Protein AF-A0AA40RTA7-F1 (afdb_monomer_lite)

Secondary structure (DSSP, 8-state):
-----------PPPHHHHHHHHHHHHHHHHHHSS---HHHHHHHHHHHHTT--

Sequence (53 aa):
MKNTTERKVTVTLPAELADRLERAREKAREVSGYRPSLAKVAERYLRIGAGLE

Organism: Stutzerimonas stutzeri (NCBI:txid316)

Structure (mmCIF, N/CA/C/O backbone):
data_AF-A0AA40RTA7-F1
#
_entry.id   AF-A0AA40RTA7-F1
#
loop_
_atom_site.group_PDB
_atom_site.id
_atom_site.type_symbol
_atom_site.label_atom_id
_atom_site.label_alt_id
_atom_site.label_comp_id
_atom_site.label_asym_id
_atom_site.label_entity_id
_atom_site.label_seq_id
_atom_site.pdbx_PDB_ins_code
_atom_site.Cartn_x
_atom_site.Cartn_y
_atom_site.Cartn_z
_atom_site.occupancy
_atom_site.B_iso_or_equiv
_atom_site.auth_seq_id
_atom_site.auth_comp_id
_atom_site.auth_asym_id
_atom_site.auth_atom_id
_atom_site.pdbx_PDB_model_num
ATOM 1 N N . MET A 1 1 ? -32.396 11.093 5.207 1.00 42.59 1 MET A N 1
ATOM 2 C CA . MET A 1 1 ? -31.040 10.573 5.504 1.00 42.59 1 MET A CA 1
ATOM 3 C C . MET A 1 1 ? -30.637 9.668 4.347 1.00 42.59 1 MET A C 1
ATOM 5 O O . MET A 1 1 ? -31.397 8.761 4.034 1.00 42.59 1 MET A O 1
ATOM 9 N N . LYS A 1 2 ? -29.548 9.963 3.621 1.00 52.66 2 LYS A N 1
ATOM 10 C CA . LYS A 1 2 ? -29.125 9.126 2.484 1.00 52.66 2 LYS A CA 1
ATOM 11 C C . LYS A 1 2 ? -28.567 7.809 3.024 1.00 52.66 2 LYS A C 1
ATOM 13 O O . LYS A 1 2 ? -27.596 7.811 3.767 1.00 52.66 2 LYS A O 1
ATOM 18 N N . ASN A 1 3 ? -29.213 6.711 2.650 1.00 53.31 3 ASN A N 1
ATOM 19 C CA . ASN A 1 3 ? -28.799 5.345 2.931 1.00 53.31 3 ASN A CA 1
ATOM 20 C C . ASN A 1 3 ? -27.647 5.010 1.964 1.00 53.31 3 ASN A C 1
ATOM 22 O O . ASN A 1 3 ? -27.867 4.481 0.876 1.00 53.31 3 ASN A O 1
ATOM 26 N N . THR A 1 4 ? -26.427 5.462 2.265 1.00 63.88 4 THR A N 1
ATOM 27 C CA . THR A 1 4 ? -25.246 5.104 1.470 1.00 63.88 4 THR A CA 1
ATOM 28 C C . THR A 1 4 ? -24.831 3.694 1.843 1.00 63.88 4 THR A C 1
ATOM 30 O O . THR A 1 4 ? -23.966 3.494 2.687 1.00 63.88 4 THR A O 1
ATOM 33 N N . THR A 1 5 ? -25.484 2.711 1.225 1.00 67.88 5 THR A N 1
ATOM 34 C CA . THR A 1 5 ? -25.033 1.322 1.252 1.00 67.88 5 THR A CA 1
ATOM 35 C C . THR A 1 5 ? -23.602 1.287 0.726 1.00 67.88 5 THR A C 1
ATOM 37 O O . THR A 1 5 ? -23.355 1.669 -0.422 1.00 67.88 5 THR A O 1
ATOM 40 N N . GLU A 1 6 ? -22.659 0.887 1.576 1.00 73.06 6 GLU A N 1
ATOM 41 C CA . GLU A 1 6 ? -21.255 0.736 1.205 1.00 73.06 6 GLU A CA 1
ATOM 42 C C . GLU A 1 6 ? -21.160 -0.219 0.010 1.00 73.06 6 GLU A C 1
ATOM 44 O O . GLU A 1 6 ? -21.500 -1.400 0.095 1.00 73.06 6 GLU A O 1
ATOM 49 N N . ARG A 1 7 ? -20.750 0.303 -1.150 1.00 76.88 7 ARG A N 1
ATOM 50 C CA . ARG A 1 7 ? -20.575 -0.518 -2.348 1.00 76.88 7 ARG A CA 1
ATOM 51 C C . ARG A 1 7 ? -19.179 -1.111 -2.318 1.00 76.88 7 ARG A C 1
ATOM 53 O O . ARG A 1 7 ? -18.195 -0.391 -2.464 1.00 76.88 7 ARG A O 1
ATOM 60 N N . LYS A 1 8 ? -19.094 -2.432 -2.176 1.00 75.69 8 LYS A N 1
ATOM 61 C CA . LYS A 1 8 ? -17.833 -3.154 -2.351 1.00 75.69 8 LYS A CA 1
ATOM 62 C C . LYS A 1 8 ? -17.457 -3.144 -3.833 1.00 75.69 8 LYS A C 1
ATOM 64 O O . LYS A 1 8 ? -18.098 -3.811 -4.640 1.00 75.69 8 LYS A O 1
ATOM 69 N N . VAL A 1 9 ? -16.416 -2.394 -4.183 1.00 75.06 9 VAL A N 1
ATOM 70 C CA . VAL A 1 9 ? -15.832 -2.373 -5.532 1.00 75.06 9 VAL A CA 1
ATOM 71 C C . VAL A 1 9 ? -14.535 -3.175 -5.508 1.00 75.06 9 VAL A C 1
ATOM 73 O O . VAL A 1 9 ? -13.714 -3.004 -4.610 1.00 75.06 9 VAL A O 1
ATOM 76 N N . THR A 1 10 ? -14.363 -4.071 -6.478 1.00 78.81 10 THR A N 1
ATOM 77 C CA . THR A 1 10 ? -13.119 -4.832 -6.663 1.00 78.81 10 THR A CA 1
ATOM 78 C C . THR A 1 10 ? -12.436 -4.322 -7.923 1.00 78.81 10 THR A C 1
ATOM 80 O O . THR A 1 10 ? -13.082 -4.209 -8.961 1.00 78.81 10 THR A O 1
ATOM 83 N N . VAL A 1 11 ? -11.149 -3.996 -7.827 1.00 75.88 11 VAL A N 1
ATOM 84 C CA . VAL A 1 11 ? -10.333 -3.525 -8.952 1.00 75.88 11 VAL A CA 1
ATOM 85 C C . VAL A 1 11 ? -9.143 -4.454 -9.140 1.00 75.88 11 VAL A C 1
ATOM 87 O O . VAL A 1 11 ? -8.498 -4.848 -8.168 1.00 75.88 11 VAL A O 1
ATOM 90 N N . THR A 1 12 ? -8.854 -4.804 -10.389 1.00 84.19 12 THR A N 1
ATOM 91 C CA . THR A 1 12 ? -7.657 -5.573 -10.736 1.00 84.19 12 THR A CA 1
ATOM 92 C C . THR A 1 12 ? -6.513 -4.605 -10.988 1.00 84.19 12 THR A C 1
ATOM 94 O O . THR A 1 12 ? -6.653 -3.665 -11.768 1.00 84.19 12 TH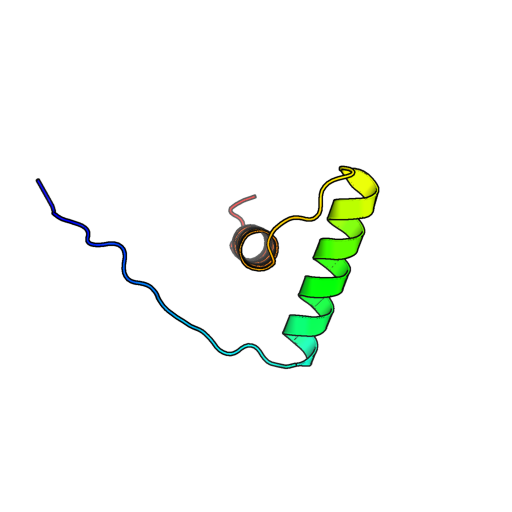R A O 1
ATOM 97 N N . LEU A 1 13 ? -5.380 -4.831 -10.326 1.00 82.44 13 LEU A N 1
ATOM 98 C CA . LEU A 1 13 ? -4.175 -4.027 -10.507 1.00 82.44 13 LEU A CA 1
ATOM 99 C C . LEU A 1 13 ? -3.215 -4.718 -11.487 1.00 82.44 13 LEU A C 1
ATOM 101 O O . LEU A 1 13 ? -3.118 -5.947 -11.467 1.00 8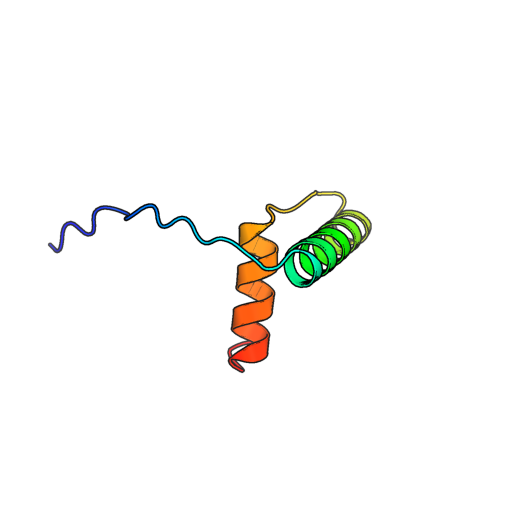2.44 13 LEU A O 1
ATOM 105 N N . PRO A 1 14 ? -2.459 -3.957 -12.298 1.00 91.56 14 PRO A N 1
ATOM 106 C CA . PRO A 1 14 ? -1.309 -4.497 -13.014 1.00 91.56 14 PRO A CA 1
ATOM 107 C C . PRO A 1 14 ? -0.310 -5.139 -12.042 1.00 91.56 14 PRO A C 1
ATOM 109 O O . PRO A 1 14 ? -0.087 -4.615 -10.949 1.00 91.56 14 PRO A O 1
ATOM 112 N N . ALA A 1 15 ? 0.325 -6.241 -12.453 1.00 90.31 15 ALA A N 1
ATOM 113 C CA . ALA A 1 15 ? 1.238 -7.003 -11.595 1.00 90.31 15 ALA A CA 1
ATOM 114 C C . ALA A 1 15 ? 2.388 -6.147 -11.032 1.00 90.31 15 ALA A C 1
ATOM 116 O O . ALA A 1 15 ? 2.686 -6.222 -9.843 1.00 90.31 15 ALA A O 1
ATOM 117 N N . GLU A 1 16 ? 2.977 -5.270 -11.853 1.00 91.50 16 GLU A N 1
ATOM 118 C CA . GLU A 1 16 ? 4.049 -4.364 -11.420 1.00 91.50 16 GLU A CA 1
ATOM 119 C C . GLU A 1 16 ? 3.585 -3.393 -10.320 1.00 91.50 16 GLU A C 1
ATOM 121 O O . GLU A 1 16 ? 4.300 -3.141 -9.348 1.00 91.50 16 GLU A O 1
ATOM 12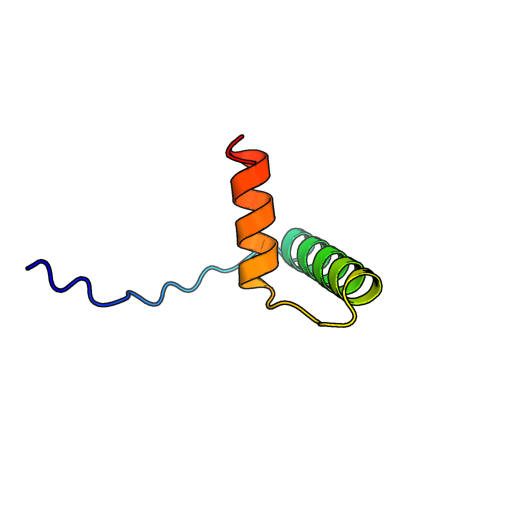6 N N . LEU A 1 17 ? 2.362 -2.868 -10.439 1.00 88.44 17 LEU A N 1
ATOM 127 C CA . LEU A 1 17 ? 1.799 -1.963 -9.441 1.00 88.44 17 LEU A CA 1
ATOM 128 C C . LEU A 1 17 ? 1.496 -2.701 -8.132 1.00 88.44 17 LEU A C 1
ATOM 130 O O . LEU A 1 17 ? 1.775 -2.174 -7.056 1.00 88.44 17 LEU A O 1
ATOM 134 N N . ALA A 1 18 ? 0.960 -3.921 -8.216 1.00 89.12 18 ALA A N 1
ATOM 135 C CA . ALA A 1 18 ? 0.715 -4.754 -7.043 1.00 89.12 18 ALA A CA 1
ATOM 136 C C . ALA A 1 18 ? 2.017 -5.047 -6.278 1.00 89.12 18 ALA A C 1
ATOM 138 O O . ALA A 1 18 ? 2.057 -4.901 -5.056 1.00 89.12 18 ALA A O 1
ATOM 139 N N . ASP A 1 19 ? 3.094 -5.369 -6.996 1.00 93.12 19 ASP A N 1
ATOM 140 C CA . ASP A 1 19 ? 4.412 -5.625 -6.414 1.00 93.12 19 ASP A CA 1
ATOM 141 C C . ASP A 1 19 ? 4.993 -4.374 -5.727 1.00 93.12 19 ASP A C 1
ATOM 143 O O . ASP A 1 19 ? 5.432 -4.428 -4.575 1.00 93.12 19 ASP A O 1
ATOM 147 N N . ARG A 1 20 ? 4.898 -3.204 -6.373 1.00 92.44 20 ARG A N 1
ATOM 148 C CA . ARG A 1 20 ? 5.305 -1.920 -5.775 1.00 92.44 20 ARG A CA 1
ATOM 149 C C . ARG A 1 20 ? 4.552 -1.607 -4.481 1.00 92.44 20 ARG A C 1
ATOM 151 O O . ARG A 1 20 ? 5.168 -1.167 -3.508 1.00 92.44 20 ARG A O 1
ATOM 158 N N . LEU A 1 21 ? 3.239 -1.840 -4.455 1.00 92.56 21 LEU A N 1
ATOM 159 C CA . LEU A 1 21 ? 2.412 -1.622 -3.265 1.00 92.56 21 LEU A CA 1
ATOM 160 C C . LEU A 1 21 ? 2.757 -2.602 -2.136 1.00 92.56 21 LEU A C 1
ATOM 162 O O . LEU A 1 21 ? 2.760 -2.207 -0.970 1.00 92.56 21 LEU A O 1
ATOM 166 N N . GLU A 1 22 ? 3.089 -3.853 -2.457 1.00 93.81 22 GLU A N 1
ATOM 167 C CA . GLU A 1 22 ? 3.516 -4.843 -1.464 1.00 93.81 22 GLU A CA 1
ATOM 168 C C . GLU A 1 22 ? 4.877 -4.474 -0.847 1.00 93.81 22 GLU A C 1
ATOM 170 O O . GLU A 1 22 ? 5.026 -4.514 0.375 1.00 93.81 22 GLU A O 1
ATOM 175 N N . ARG A 1 23 ? 5.840 -3.982 -1.639 1.00 94.38 23 ARG A N 1
ATOM 176 C CA . ARG A 1 23 ? 7.107 -3.449 -1.097 1.00 94.38 23 ARG A CA 1
ATOM 177 C C . ARG A 1 23 ? 6.882 -2.251 -0.175 1.00 94.38 23 ARG A C 1
ATOM 179 O O . ARG A 1 23 ? 7.495 -2.153 0.885 1.00 94.38 23 ARG A O 1
ATOM 186 N N . ALA A 1 24 ? 5.988 -1.338 -0.555 1.00 92.00 24 ALA A N 1
ATOM 187 C CA . ALA A 1 24 ? 5.637 -0.195 0.285 1.00 92.00 24 ALA A CA 1
ATOM 188 C C . ALA A 1 24 ? 4.972 -0.632 1.602 1.00 92.00 24 ALA A C 1
ATOM 190 O O . ALA A 1 24 ? 5.235 -0.050 2.657 1.00 92.00 24 ALA A O 1
ATOM 191 N N . ARG A 1 25 ? 4.145 -1.682 1.559 1.00 94.12 25 ARG A N 1
ATOM 192 C CA . ARG A 1 25 ? 3.520 -2.295 2.735 1.00 94.12 25 ARG A CA 1
ATOM 193 C C . ARG A 1 25 ? 4.542 -2.937 3.670 1.00 94.12 25 ARG A C 1
ATOM 195 O O . ARG A 1 25 ? 4.428 -2.756 4.881 1.00 94.12 25 ARG A O 1
ATOM 202 N N . GLU A 1 26 ? 5.525 -3.652 3.134 1.00 95.12 26 GLU A N 1
ATOM 203 C CA . GLU A 1 26 ? 6.635 -4.217 3.913 1.00 95.12 26 GLU A CA 1
ATOM 204 C C . GLU A 1 26 ? 7.463 -3.109 4.570 1.00 95.12 26 GLU A C 1
ATOM 206 O O . GLU A 1 26 ? 7.634 -3.119 5.785 1.00 95.12 26 GLU A O 1
ATOM 211 N N . LYS A 1 27 ? 7.833 -2.062 3.826 1.00 92.69 27 LYS A N 1
ATOM 212 C CA . LYS A 1 27 ? 8.550 -0.909 4.391 1.00 92.69 27 LYS A CA 1
ATOM 213 C C . LYS A 1 27 ? 7.763 -0.220 5.511 1.00 92.69 27 LYS A C 1
ATOM 215 O O . LYS A 1 27 ? 8.318 0.156 6.541 1.00 92.69 27 LYS A O 1
ATOM 220 N N . ALA A 1 28 ? 6.451 -0.057 5.337 1.00 89.75 28 ALA A N 1
ATOM 221 C CA . ALA A 1 28 ? 5.589 0.504 6.376 1.00 89.75 28 ALA A CA 1
ATOM 222 C C . ALA A 1 28 ? 5.531 -0.389 7.629 1.00 89.75 28 ALA A C 1
ATOM 224 O O . ALA A 1 28 ? 5.472 0.128 8.747 1.00 89.75 28 ALA A O 1
ATOM 225 N N . ARG A 1 29 ? 5.585 -1.715 7.457 1.00 93.38 29 ARG A N 1
ATOM 226 C CA . ARG A 1 29 ? 5.685 -2.681 8.557 1.00 93.38 29 ARG A CA 1
ATOM 227 C C . ARG A 1 29 ? 7.011 -2.569 9.294 1.00 93.38 29 ARG A C 1
ATOM 229 O O . ARG A 1 29 ? 6.993 -2.589 10.516 1.00 93.38 29 ARG A O 1
ATOM 236 N N . GLU A 1 30 ? 8.127 -2.432 8.587 1.00 94.19 30 GLU A N 1
ATOM 237 C CA . GLU A 1 30 ? 9.447 -2.278 9.213 1.00 94.19 30 GLU A CA 1
ATOM 238 C C . GLU A 1 30 ? 9.517 -1.029 10.099 1.00 94.19 30 GLU A C 1
ATOM 240 O O . GLU A 1 30 ? 10.075 -1.075 11.190 1.00 94.19 30 GLU A O 1
ATOM 245 N N . VAL A 1 31 ? 8.892 0.071 9.670 1.00 90.88 31 VAL A N 1
ATOM 246 C CA . VAL A 1 31 ? 8.877 1.333 10.428 1.00 90.88 31 VAL A CA 1
ATOM 247 C C . VAL A 1 31 ? 7.900 1.298 11.605 1.00 90.88 31 VAL A C 1
ATOM 249 O O . VAL A 1 31 ? 8.210 1.807 12.677 1.00 90.88 31 VAL A O 1
ATOM 252 N 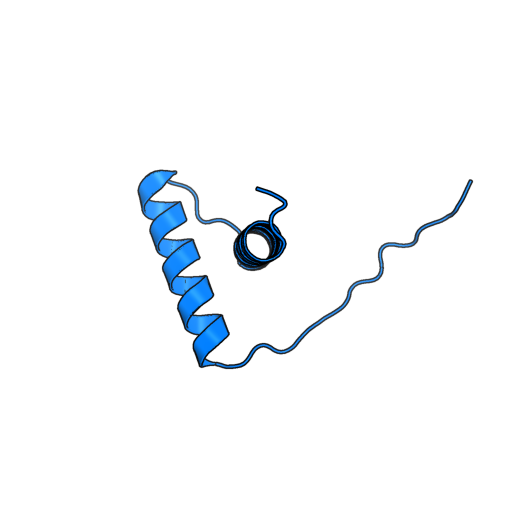N . SER A 1 32 ? 6.700 0.744 11.411 1.00 89.62 32 SER A N 1
ATOM 253 C CA . SER A 1 32 ? 5.621 0.816 12.412 1.00 89.62 32 SER A CA 1
ATOM 254 C C . SER A 1 32 ? 5.480 -0.429 13.291 1.00 89.62 32 SER A C 1
ATOM 256 O O . SER A 1 32 ? 4.700 -0.418 14.239 1.00 89.62 32 SER A O 1
ATOM 258 N N . GLY A 1 33 ? 6.162 -1.526 12.958 1.00 92.19 33 GLY A N 1
ATOM 259 C CA . GLY A 1 33 ? 5.965 -2.847 13.562 1.00 92.19 33 GLY A CA 1
ATOM 260 C C . GLY A 1 33 ? 4.666 -3.555 13.146 1.00 92.19 33 GLY A C 1
ATOM 261 O O . GLY A 1 33 ? 4.505 -4.744 13.422 1.00 92.19 33 GLY A O 1
ATOM 262 N N . TYR A 1 34 ? 3.747 -2.876 12.448 1.00 91.06 34 TYR A N 1
ATOM 263 C CA . TYR A 1 34 ? 2.450 -3.417 12.034 1.00 91.06 34 TYR A CA 1
ATOM 264 C C . TYR A 1 34 ? 2.328 -3.500 10.513 1.00 91.06 34 TYR A C 1
ATOM 266 O O . TYR A 1 34 ? 2.695 -2.573 9.802 1.00 91.06 34 TYR A O 1
ATOM 274 N N . ARG A 1 35 ? 1.759 -4.594 9.990 1.00 89.56 35 ARG A N 1
ATOM 275 C CA . ARG A 1 35 ? 1.568 -4.768 8.542 1.00 89.56 35 ARG A CA 1
ATOM 276 C C . ARG A 1 35 ? 0.232 -4.150 8.095 1.00 89.56 35 ARG A C 1
ATOM 278 O O . ARG A 1 35 ? -0.807 -4.775 8.313 1.00 89.56 35 ARG A O 1
ATOM 285 N N . PRO A 1 36 ? 0.217 -2.967 7.442 1.00 90.44 36 PRO A N 1
ATOM 286 C CA . PRO A 1 36 ? -1.028 -2.352 6.988 1.00 90.44 36 PRO A CA 1
ATOM 287 C C . PRO A 1 36 ? -1.697 -3.182 5.884 1.00 90.44 36 PRO A C 1
ATOM 289 O O . PRO A 1 36 ? -1.058 -4.008 5.226 1.00 90.44 36 PRO A O 1
ATOM 292 N N . SER A 1 37 ? -2.995 -2.954 5.666 1.00 91.12 37 SER A N 1
ATOM 293 C CA . SER A 1 37 ? -3.703 -3.542 4.527 1.00 91.12 37 SER A CA 1
ATOM 294 C C . SER A 1 37 ? -3.224 -2.913 3.218 1.00 91.12 37 SER A C 1
ATOM 296 O O . SER A 1 37 ? -2.895 -1.726 3.167 1.00 91.12 37 SER A O 1
ATOM 298 N N . LEU A 1 38 ? -3.218 -3.700 2.140 1.00 88.50 38 LEU A N 1
ATOM 299 C CA . LEU A 1 38 ? -2.792 -3.221 0.823 1.00 88.50 38 LEU A CA 1
ATOM 300 C C . LEU A 1 38 ? -3.663 -2.051 0.334 1.00 88.50 38 LEU A C 1
ATOM 302 O O . LEU A 1 38 ? -3.142 -1.098 -0.232 1.00 88.50 38 LEU A O 1
ATOM 306 N N . ALA A 1 39 ? -4.967 -2.079 0.636 1.00 88.38 39 ALA A N 1
ATOM 307 C CA . ALA A 1 39 ? -5.893 -0.992 0.320 1.00 88.38 39 ALA A CA 1
ATOM 308 C C . ALA A 1 39 ? -5.492 0.335 0.985 1.00 88.38 39 ALA A C 1
ATOM 310 O O . ALA A 1 39 ? -5.523 1.371 0.336 1.00 88.38 39 ALA A O 1
ATOM 311 N N . LYS A 1 40 ? -5.046 0.304 2.249 1.00 90.06 40 LYS A N 1
ATOM 312 C CA . LYS A 1 40 ? -4.611 1.507 2.974 1.00 90.06 40 LYS A CA 1
ATOM 313 C C . LYS A 1 40 ? -3.310 2.078 2.412 1.00 90.06 40 LYS A C 1
ATOM 315 O O . LYS A 1 40 ? -3.131 3.290 2.358 1.00 90.06 40 LYS A O 1
ATOM 320 N N . VAL A 1 41 ? -2.407 1.204 1.968 1.00 92.31 41 VAL A N 1
ATOM 321 C CA . VAL A 1 41 ? -1.181 1.623 1.276 1.00 92.31 41 VAL A CA 1
ATOM 322 C C . VAL A 1 41 ? -1.525 2.239 -0.080 1.00 92.31 41 VAL A C 1
ATOM 324 O O . VAL A 1 41 ? -1.054 3.330 -0.380 1.00 92.31 41 VAL A O 1
ATOM 327 N N . ALA A 1 42 ? -2.396 1.600 -0.862 1.00 89.44 42 ALA A N 1
ATOM 328 C CA . ALA A 1 42 ? -2.848 2.125 -2.148 1.00 89.44 42 ALA A CA 1
ATOM 329 C C . ALA A 1 42 ? -3.554 3.483 -2.009 1.00 89.44 42 ALA A C 1
ATOM 331 O O . ALA A 1 42 ? -3.237 4.410 -2.747 1.00 89.44 42 ALA A O 1
ATOM 332 N N . GLU A 1 43 ? -4.454 3.626 -1.032 1.00 89.50 43 GLU A N 1
ATOM 333 C CA . GLU A 1 43 ? -5.154 4.881 -0.743 1.00 89.50 43 GLU A CA 1
ATOM 334 C C . GLU A 1 43 ? -4.173 6.027 -0.473 1.00 89.50 43 GLU A C 1
ATOM 336 O O . GLU A 1 43 ? -4.290 7.088 -1.083 1.00 89.50 43 GLU A O 1
ATOM 341 N N . ARG A 1 44 ? -3.163 5.802 0.375 1.00 89.25 44 ARG A N 1
ATOM 342 C CA . ARG A 1 44 ? -2.134 6.808 0.669 1.00 89.25 44 ARG A CA 1
ATOM 343 C C . ARG A 1 44 ? -1.396 7.261 -0.593 1.00 89.25 44 ARG A C 1
ATOM 345 O O . ARG A 1 44 ? -1.210 8.452 -0.812 1.00 89.25 44 ARG A O 1
ATO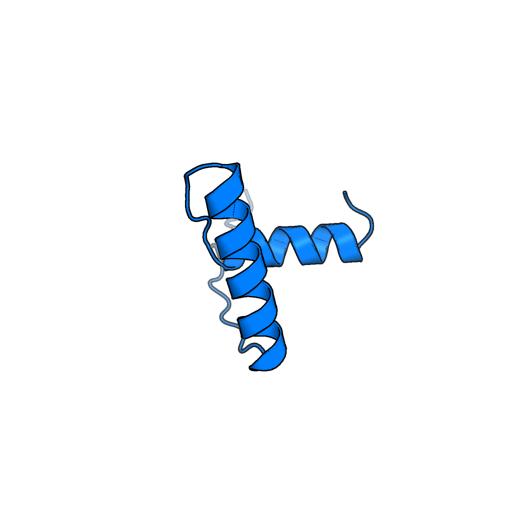M 352 N N . TYR A 1 45 ? -0.996 6.324 -1.451 1.00 86.69 45 TYR A N 1
ATOM 353 C CA . TYR A 1 45 ? -0.314 6.664 -2.704 1.00 86.69 45 TYR A CA 1
ATOM 354 C C . TYR A 1 45 ? -1.213 7.463 -3.656 1.00 86.69 45 TYR A C 1
ATOM 356 O O . TYR A 1 45 ? -0.739 8.402 -4.293 1.00 86.69 45 TYR A O 1
ATOM 364 N N . LEU A 1 46 ? -2.506 7.133 -3.724 1.00 86.56 46 LEU A N 1
ATOM 365 C CA . LEU A 1 46 ? -3.476 7.891 -4.516 1.00 86.56 46 LEU A CA 1
ATOM 366 C C . LEU A 1 46 ? -3.639 9.323 -3.994 1.00 86.56 46 LEU A C 1
ATOM 368 O O . LEU A 1 46 ? -3.687 10.254 -4.793 1.00 86.56 46 LEU A O 1
ATOM 372 N N . ARG A 1 47 ? -3.680 9.516 -2.671 1.00 89.19 47 ARG A N 1
ATOM 373 C CA . ARG A 1 47 ? -3.782 10.846 -2.051 1.00 89.19 47 ARG A CA 1
ATOM 374 C C . ARG A 1 47 ? -2.552 11.706 -2.319 1.00 89.19 47 ARG A C 1
ATOM 376 O O . ARG A 1 47 ? -2.714 12.852 -2.728 1.00 89.19 47 ARG A O 1
ATOM 383 N N . ILE A 1 48 ? -1.354 11.138 -2.170 1.00 87.81 48 ILE A N 1
ATOM 384 C CA . ILE A 1 48 ? -0.089 11.817 -2.496 1.00 87.81 48 ILE A CA 1
ATOM 385 C C . ILE A 1 48 ? -0.064 12.211 -3.979 1.00 87.81 48 ILE A C 1
ATOM 387 O O . ILE A 1 48 ? 0.215 13.358 -4.312 1.00 87.81 48 ILE A O 1
ATOM 391 N N . GLY A 1 49 ? -0.411 11.286 -4.882 1.00 82.44 49 GLY A N 1
ATOM 392 C CA . GLY A 1 49 ? -0.470 11.568 -6.321 1.00 82.44 49 GLY A CA 1
ATOM 393 C C . GLY A 1 49 ? -1.515 12.624 -6.703 1.00 82.44 49 GLY A C 1
ATOM 394 O O . GLY A 1 49 ? -1.348 13.3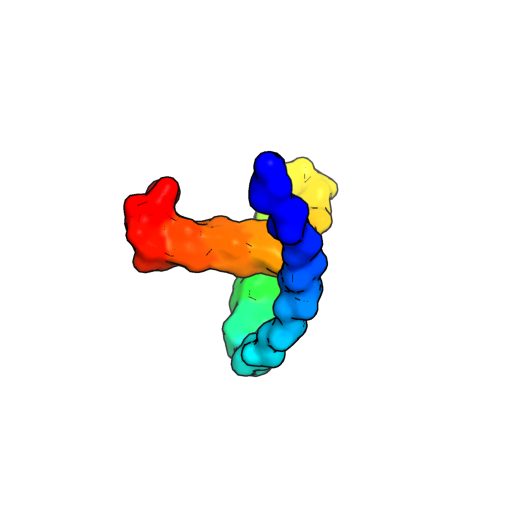14 -7.705 1.00 82.44 49 GLY A O 1
ATOM 395 N N . ALA A 1 50 ? -2.567 12.774 -5.896 1.00 87.31 50 ALA A N 1
ATOM 396 C CA . ALA A 1 50 ? -3.596 13.799 -6.050 1.00 87.31 50 ALA A CA 1
ATOM 397 C C . ALA A 1 50 ? -3.260 15.134 -5.351 1.00 87.31 50 ALA A C 1
ATOM 399 O O . ALA A 1 50 ? -4.062 16.063 -5.430 1.00 87.31 50 ALA A O 1
ATOM 400 N N . GLY A 1 51 ? -2.114 15.246 -4.664 1.00 89.38 51 GLY A N 1
ATOM 401 C CA . GLY A 1 51 ? -1.718 16.452 -3.924 1.00 89.38 51 GLY A CA 1
ATOM 402 C C . GLY A 1 51 ? -2.560 16.728 -2.673 1.00 89.38 51 GLY A C 1
ATOM 403 O O . GLY A 1 51 ? -2.724 17.880 -2.281 1.00 89.38 51 GLY A O 1
ATOM 404 N N . LEU A 1 52 ? -3.144 15.685 -2.078 1.00 83.56 52 LEU A N 1
ATOM 405 C CA . LEU A 1 52 ? -3.992 15.774 -0.882 1.00 83.56 52 LEU A CA 1
ATOM 406 C C . LEU A 1 52 ? -3.222 15.531 0.429 1.00 83.56 52 LEU A C 1
ATOM 408 O O . LEU A 1 52 ? -3.826 15.604 1.503 1.00 83.56 52 LEU A O 1
ATOM 412 N N . GLU A 1 53 ? -1.935 15.191 0.334 1.00 69.69 53 GLU A N 1
ATOM 413 C CA . GLU A 1 53 ? -0.984 14.957 1.431 1.00 69.69 53 GLU A CA 1
ATOM 414 C C . GLU A 1 53 ? 0.395 15.527 1.086 1.00 69.69 53 GLU A C 1
ATOM 416 O O . GLU A 1 53 ? 0.730 15.548 -0.122 1.00 69.69 53 GLU A O 1
#

Foldseek 3Di:
DDPPDDDDDDDDDDPVVLVVLVVQQVVVCVVPVDRDDSVVSVVVVVCVVVVND

Radius of gyration: 13.77 Å; chains: 1; bounding box: 40×24×27 Å

pLDDT: mean 84.83, std 11.29, range [42.59, 95.12]